Protein AF-A0A2C9M0A4-F1 (afdb_monomer_lite)

Sequence (114 aa):
MGCGGYSKITKPDANGAVNRKITKDQVHVDLGNKVKVNENGSTIIFVYGGPGSKKGRLVSELAEVFDFTFINVEKLMLQKLSEHRQEVDQKDQGDRKESVQELKKMLEVLTISF

InterPro domains:
  IPR027417 P-loop containing nucleoside triphosphate hydrolase [G3DSA:3.40.50.300] (25-110)

Organism: Biomphalaria glabrata (NCBI:txid6526)

Radius of gyration: 28.26 Å; chains: 1; bounding box: 60×52×69 Å

Secondary structure (DSSP, 8-state):
----------S--TT--------GGG---PPPTTPPP-TTS---------TTS-HHHHHHHHHHHH------HHHHHHHHHHHHHHHHHHHHHHHHHHHHHHHHHHHHHHHHT-

pLDDT: mean 73.3, std 13.95, range [42.88, 89.44]

Structure (mmCIF, N/CA/C/O backbone):
data_AF-A0A2C9M0A4-F1
#
_entry.id   AF-A0A2C9M0A4-F1
#
loop_
_atom_site.group_PDB
_atom_site.id
_atom_site.type_symbol
_atom_site.label_atom_id
_atom_site.label_alt_id
_atom_site.label_comp_id
_atom_site.label_asym_id
_atom_site.label_entity_id
_atom_site.label_seq_id
_atom_site.pdbx_PDB_ins_code
_atom_site.Cartn_x
_atom_site.Cartn_y
_atom_site.Car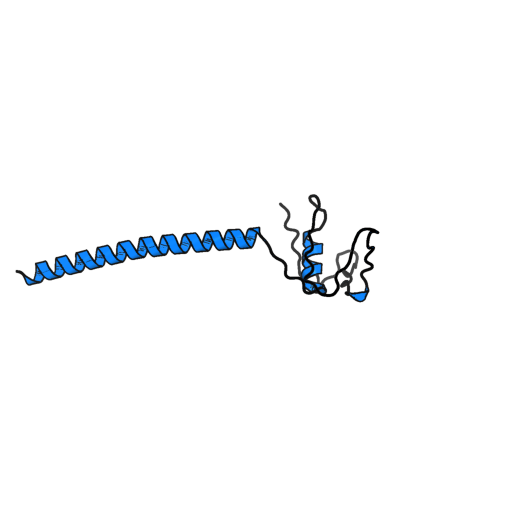tn_z
_atom_site.occupancy
_atom_site.B_iso_or_equiv
_atom_site.auth_seq_id
_atom_site.auth_comp_id
_atom_site.auth_asym_id
_atom_site.auth_atom_id
_atom_site.pdbx_PDB_model_num
ATOM 1 N N . MET A 1 1 ? 12.404 13.318 3.417 1.00 44.50 1 MET A N 1
ATOM 2 C CA . MET A 1 1 ? 11.715 12.020 3.253 1.00 44.50 1 MET A CA 1
ATOM 3 C C . MET A 1 1 ? 10.928 12.078 1.954 1.00 44.50 1 MET A C 1
ATOM 5 O O . MET A 1 1 ? 9.862 12.673 1.911 1.00 44.50 1 MET A O 1
ATOM 9 N N . GLY A 1 2 ? 11.542 11.637 0.854 1.00 43.72 2 GLY A N 1
ATOM 10 C CA . GLY A 1 2 ? 11.024 11.875 -0.493 1.00 43.72 2 GLY A CA 1
ATOM 11 C C . GLY A 1 2 ? 9.936 10.877 -0.862 1.00 43.72 2 GLY A C 1
ATOM 12 O O . GLY A 1 2 ? 10.240 9.792 -1.350 1.00 43.72 2 GLY A O 1
ATOM 13 N N . CYS A 1 3 ? 8.679 11.261 -0.658 1.00 48.34 3 CYS A N 1
ATOM 14 C CA . CYS A 1 3 ? 7.568 10.716 -1.423 1.00 48.34 3 CYS A CA 1
ATOM 15 C C . CYS A 1 3 ? 7.783 11.206 -2.861 1.00 48.34 3 CYS A C 1
ATOM 17 O O . CYS A 1 3 ? 7.464 12.349 -3.184 1.00 48.34 3 CYS A O 1
ATOM 19 N N . GLY A 1 4 ? 8.474 10.413 -3.684 1.00 48.31 4 GLY A N 1
ATOM 20 C CA . GLY A 1 4 ? 8.648 10.712 -5.101 1.00 48.31 4 GLY A CA 1
ATOM 21 C C . GLY A 1 4 ? 7.268 10.721 -5.733 1.00 48.31 4 GLY A C 1
ATOM 22 O O . GLY A 1 4 ? 6.724 9.656 -6.016 1.00 48.31 4 GLY A O 1
ATOM 23 N N . GLY A 1 5 ? 6.680 11.912 -5.846 1.00 42.88 5 GLY A N 1
ATOM 24 C CA . GLY A 1 5 ? 5.351 12.109 -6.389 1.00 42.88 5 GLY A CA 1
ATOM 25 C C . GLY A 1 5 ? 5.283 11.466 -7.760 1.00 42.88 5 GLY A C 1
ATOM 26 O O . GLY A 1 5 ? 5.979 11.877 -8.686 1.00 42.88 5 GLY A O 1
ATOM 27 N N . TYR A 1 6 ? 4.437 10.451 -7.881 1.00 48.16 6 TYR A N 1
ATOM 28 C CA . TYR A 1 6 ? 3.968 9.998 -9.172 1.00 48.16 6 TYR A CA 1
ATOM 29 C C . TYR A 1 6 ? 3.043 11.097 -9.701 1.00 48.16 6 TYR A C 1
ATOM 31 O O . TYR A 1 6 ? 1.835 11.108 -9.472 1.00 48.16 6 TYR A O 1
ATOM 39 N N . SER A 1 7 ? 3.635 12.113 -10.330 1.00 46.34 7 SER A N 1
ATOM 40 C CA . SER A 1 7 ? 2.891 12.966 -11.247 1.00 46.34 7 SER A CA 1
ATOM 41 C C . SER A 1 7 ? 2.289 12.039 -12.294 1.00 46.34 7 SER A C 1
ATOM 43 O O . SER A 1 7 ? 2.978 11.132 -12.741 1.00 46.34 7 SER A O 1
ATOM 45 N N . LYS A 1 8 ? 1.035 12.228 -12.704 1.00 46.00 8 LYS A N 1
ATOM 46 C CA . LYS A 1 8 ? 0.508 11.528 -13.882 1.00 46.00 8 LYS A CA 1
ATOM 47 C C . LYS A 1 8 ? 1.401 11.907 -15.071 1.00 46.00 8 LYS A C 1
ATOM 49 O O . LYS A 1 8 ? 1.263 13.006 -15.611 1.00 46.00 8 LYS A O 1
ATOM 54 N N . ILE A 1 9 ? 2.384 11.067 -15.407 1.00 51.47 9 ILE A N 1
ATOM 55 C CA . ILE A 1 9 ? 3.439 11.397 -16.373 1.00 51.47 9 ILE A CA 1
ATOM 56 C C . ILE A 1 9 ? 2.837 11.288 -17.772 1.00 51.47 9 ILE A C 1
ATOM 58 O O . ILE A 1 9 ? 2.885 10.253 -18.422 1.00 51.47 9 ILE A O 1
ATOM 62 N N . THR A 1 10 ? 2.226 12.379 -18.221 1.00 47.69 10 THR A N 1
ATOM 63 C CA . THR A 1 10 ? 1.777 12.572 -19.609 1.00 47.69 10 THR A CA 1
ATOM 64 C C . THR A 1 10 ? 2.769 13.396 -20.422 1.00 47.69 10 THR A C 1
ATOM 66 O O . THR A 1 10 ? 2.561 13.596 -21.614 1.00 47.69 10 THR A O 1
ATOM 69 N N . LYS A 1 11 ? 3.860 13.868 -19.806 1.00 45.22 11 LYS A N 1
ATOM 70 C CA . LYS A 1 11 ? 4.884 14.661 -20.486 1.00 45.22 11 LYS A CA 1
ATOM 71 C C . LYS A 1 11 ? 6.199 13.877 -20.548 1.00 45.22 11 LYS A C 1
ATOM 73 O O . LYS A 1 11 ? 6.592 13.324 -19.518 1.00 45.22 11 LYS A O 1
ATOM 78 N N . PRO A 1 12 ? 6.852 13.802 -21.721 1.00 51.59 12 PRO A N 1
ATOM 79 C CA . PRO A 1 12 ? 8.200 13.255 -21.827 1.00 51.59 12 PRO A CA 1
ATOM 80 C C . PRO A 1 12 ? 9.150 14.065 -20.937 1.00 51.59 12 PRO A C 1
ATOM 82 O O . PRO A 1 12 ? 8.951 15.268 -20.744 1.00 51.59 12 PRO A O 1
ATOM 85 N N . ASP A 1 13 ? 10.150 13.403 -20.358 1.00 55.84 13 ASP A N 1
ATOM 86 C CA . ASP A 1 13 ? 11.195 14.105 -19.614 1.00 55.84 13 ASP A CA 1
ATOM 87 C C . ASP A 1 13 ? 12.111 14.904 -20.561 1.00 55.84 13 ASP A C 1
ATOM 89 O O . ASP A 1 13 ? 11.991 14.836 -21.787 1.00 55.84 13 ASP A O 1
ATOM 93 N N . ALA A 1 14 ? 13.038 15.680 -19.992 1.00 54.47 14 ALA A N 1
ATOM 94 C CA . ALA A 1 14 ? 13.986 16.507 -20.744 1.00 54.47 14 ALA A CA 1
ATOM 95 C C . ALA A 1 14 ? 14.874 15.714 -21.730 1.00 54.47 14 ALA A C 1
ATOM 97 O O . ALA A 1 14 ? 15.520 16.319 -22.579 1.00 54.47 14 ALA A O 1
ATOM 98 N N . ASN A 1 15 ? 14.882 14.378 -21.641 1.00 56.72 15 ASN A N 1
ATOM 99 C CA . ASN A 1 15 ? 15.635 13.480 -22.512 1.00 56.72 15 ASN A CA 1
ATOM 100 C C . ASN A 1 15 ? 14.743 12.783 -23.555 1.00 56.72 15 ASN A C 1
ATOM 102 O O . ASN A 1 15 ? 15.199 11.868 -24.239 1.00 56.72 15 ASN A O 1
ATOM 106 N N . GLY A 1 16 ? 13.470 13.176 -23.677 1.00 43.06 16 GLY A N 1
ATOM 107 C CA . GLY A 1 16 ? 12.538 12.586 -24.636 1.00 43.06 16 GLY A CA 1
ATOM 108 C C . GLY A 1 16 ? 12.128 11.151 -24.297 1.00 43.06 16 GLY A C 1
ATOM 109 O O . GLY A 1 16 ? 11.527 10.477 -25.138 1.00 43.06 16 GLY A O 1
ATOM 110 N N . ALA A 1 17 ? 12.414 10.665 -23.083 1.00 44.66 17 ALA A N 1
ATOM 111 C CA . ALA A 1 17 ? 11.990 9.340 -22.668 1.00 44.66 17 ALA A CA 1
ATOM 112 C C . ALA A 1 17 ? 10.481 9.367 -22.392 1.00 44.66 17 ALA A C 1
ATOM 114 O O . ALA A 1 17 ? 10.002 9.777 -21.331 1.00 44.66 17 ALA A O 1
ATOM 115 N N . VAL A 1 18 ? 9.705 8.910 -23.374 1.00 50.06 18 VAL A N 1
ATOM 116 C CA . VAL A 1 18 ? 8.331 8.468 -23.141 1.00 50.06 18 VAL A CA 1
ATOM 117 C C . VAL A 1 18 ? 8.441 7.294 -22.176 1.00 50.06 18 VAL A C 1
ATOM 119 O O . VAL A 1 18 ? 9.003 6.257 -22.531 1.00 50.06 18 VAL A O 1
ATOM 122 N N . ASN A 1 19 ? 7.954 7.447 -20.941 1.00 53.19 19 ASN A N 1
ATOM 123 C CA . ASN A 1 19 ? 7.801 6.310 -20.040 1.00 53.19 19 ASN A CA 1
ATOM 124 C C . ASN A 1 19 ? 6.881 5.316 -20.755 1.00 53.19 19 ASN A C 1
ATOM 126 O O . ASN A 1 19 ? 5.678 5.544 -20.867 1.00 53.19 19 ASN A O 1
ATOM 130 N N . ARG A 1 20 ? 7.482 4.273 -21.339 1.00 54.28 20 ARG A N 1
ATOM 131 C CA . ARG A 1 20 ? 6.785 3.228 -22.085 1.00 54.28 20 ARG A CA 1
ATOM 132 C C . ARG A 1 20 ? 5.725 2.679 -21.144 1.00 54.28 20 ARG A C 1
ATOM 134 O O . ARG A 1 20 ? 6.066 2.152 -20.089 1.00 54.28 20 ARG A O 1
ATOM 141 N N . LYS A 1 21 ? 4.453 2.863 -21.492 1.00 57.12 21 LYS A N 1
ATOM 142 C CA . LYS A 1 21 ? 3.339 2.232 -20.790 1.00 57.12 21 LYS A CA 1
ATOM 143 C C . LYS A 1 21 ? 3.580 0.728 -20.912 1.00 57.12 21 LYS A C 1
ATOM 145 O O . LYS A 1 21 ? 3.412 0.185 -22.000 1.00 57.12 21 LYS A O 1
ATOM 150 N N . ILE A 1 22 ? 4.100 0.103 -19.857 1.00 61.09 22 ILE A N 1
ATOM 151 C CA . ILE A 1 22 ? 4.362 -1.336 -19.845 1.00 61.09 22 ILE A CA 1
ATOM 152 C C . ILE A 1 22 ? 2.992 -1.988 -19.991 1.00 61.09 22 ILE A C 1
ATOM 154 O O . ILE A 1 22 ? 2.122 -1.802 -19.144 1.00 61.09 22 ILE A O 1
ATOM 158 N N . THR A 1 23 ? 2.762 -2.659 -21.114 1.00 62.81 23 THR A N 1
ATOM 159 C CA . THR A 1 23 ? 1.552 -3.454 -21.306 1.00 62.81 23 THR A CA 1
ATOM 160 C C . THR A 1 23 ? 1.776 -4.834 -20.705 1.00 62.81 23 THR A C 1
ATOM 162 O O . THR A 1 23 ? 2.913 -5.307 -20.629 1.00 62.81 23 THR A O 1
ATOM 165 N N . LYS A 1 24 ? 0.690 -5.489 -20.282 1.00 62.19 24 LYS A N 1
ATOM 166 C CA . LYS A 1 24 ? 0.710 -6.844 -19.705 1.00 62.19 24 LYS A CA 1
ATOM 167 C C . LYS A 1 24 ? 1.529 -7.830 -20.553 1.00 62.19 24 LYS A C 1
ATOM 169 O O . LYS A 1 24 ? 2.235 -8.669 -20.007 1.00 62.19 24 LYS A O 1
ATOM 174 N N . ASP A 1 25 ? 1.502 -7.650 -21.871 1.00 63.91 25 ASP A N 1
ATOM 175 C CA . ASP A 1 25 ? 2.136 -8.527 -22.861 1.00 63.91 25 ASP A CA 1
ATOM 176 C C . ASP A 1 25 ? 3.665 -8.358 -22.972 1.00 63.91 25 ASP A C 1
ATOM 178 O O . ASP A 1 25 ? 4.321 -9.140 -23.653 1.00 63.91 25 ASP A O 1
ATOM 182 N N . GLN A 1 26 ? 4.252 -7.335 -22.336 1.00 63.62 26 GLN A N 1
ATOM 183 C CA . GLN A 1 26 ? 5.686 -7.020 -22.438 1.00 63.62 26 GLN A CA 1
ATOM 184 C C . GLN A 1 26 ? 6.512 -7.468 -21.224 1.00 63.62 26 GLN A C 1
ATOM 186 O O . GLN A 1 26 ? 7.721 -7.233 -21.192 1.00 63.62 26 GLN A O 1
ATOM 191 N N . VAL A 1 27 ? 5.895 -8.093 -20.218 1.00 67.81 27 VAL A N 1
ATOM 192 C CA . VAL A 1 27 ? 6.599 -8.501 -18.996 1.00 67.81 27 VAL A CA 1
ATOM 193 C C . VAL A 1 27 ? 7.005 -9.967 -19.090 1.00 67.81 27 VAL A C 1
ATOM 195 O O . VAL A 1 27 ? 6.178 -10.866 -18.966 1.00 67.81 27 VAL A O 1
ATOM 198 N N . HIS A 1 28 ? 8.301 -10.206 -19.290 1.00 67.44 28 HIS A N 1
ATOM 199 C CA . HIS A 1 28 ? 8.887 -11.532 -19.120 1.00 67.44 28 HIS A CA 1
ATOM 200 C C . HIS A 1 28 ? 9.095 -11.805 -17.626 1.00 67.44 28 HIS A C 1
ATOM 202 O O . HIS A 1 28 ? 9.686 -10.981 -16.925 1.00 67.44 28 HIS A O 1
ATOM 208 N N . VAL A 1 29 ? 8.591 -12.939 -17.138 1.00 72.12 29 VAL A N 1
ATOM 209 C CA . VAL A 1 29 ? 8.718 -13.349 -15.736 1.00 72.12 29 VAL A CA 1
ATOM 210 C C . VAL A 1 29 ? 9.531 -14.633 -15.673 1.00 72.12 29 VAL A C 1
ATOM 212 O O . VAL A 1 29 ? 9.059 -15.687 -16.094 1.00 72.12 29 VAL A O 1
ATOM 215 N N . ASP A 1 30 ? 10.726 -14.544 -15.095 1.00 82.38 30 ASP A N 1
ATOM 216 C CA . ASP A 1 30 ? 11.540 -15.713 -14.781 1.00 82.38 30 ASP A CA 1
ATOM 217 C C . ASP A 1 30 ? 11.065 -16.342 -13.468 1.00 82.38 30 ASP A C 1
ATOM 219 O O . ASP A 1 30 ? 11.136 -15.740 -12.393 1.00 82.38 30 ASP A O 1
ATOM 223 N N . LEU A 1 31 ? 10.577 -17.578 -13.550 1.00 80.31 31 LEU A N 1
ATOM 224 C CA . LEU A 1 31 ? 10.161 -18.358 -12.389 1.00 80.31 31 LEU A CA 1
ATOM 225 C C . LEU A 1 31 ? 11.314 -19.258 -11.939 1.00 80.31 31 LEU A C 1
ATOM 227 O O . LEU A 1 31 ? 11.866 -20.028 -12.719 1.00 80.31 31 LEU A O 1
ATOM 231 N N . GLY A 1 32 ? 11.675 -19.189 -10.658 1.00 84.62 32 GLY A N 1
ATOM 232 C CA . GLY A 1 32 ? 12.686 -20.083 -10.095 1.00 84.62 32 GLY A CA 1
ATOM 233 C C . GLY A 1 32 ? 12.187 -21.529 -9.981 1.00 84.62 32 GLY A C 1
ATOM 234 O O . GLY A 1 32 ? 11.004 -21.769 -9.754 1.00 84.62 32 GLY A O 1
ATOM 235 N N . ASN A 1 33 ? 13.108 -22.497 -10.005 1.00 87.38 33 ASN A N 1
ATOM 236 C CA . ASN A 1 33 ? 12.825 -23.948 -9.989 1.00 87.38 33 ASN A CA 1
ATOM 237 C C . ASN A 1 33 ? 11.981 -24.462 -8.800 1.00 87.38 33 ASN A C 1
ATOM 239 O O . ASN A 1 33 ? 11.574 -25.620 -8.784 1.00 87.38 33 ASN A O 1
ATOM 243 N N . LYS A 1 34 ? 11.750 -23.639 -7.771 1.00 85.56 34 LYS A N 1
ATOM 244 C CA . LYS A 1 34 ? 10.940 -23.974 -6.587 1.00 85.56 34 LYS A CA 1
ATOM 245 C C . LYS A 1 34 ? 9.620 -23.199 -6.509 1.00 85.56 34 LYS A C 1
ATOM 247 O O . LYS A 1 34 ? 8.916 -23.313 -5.509 1.00 85.56 34 LYS A O 1
ATOM 252 N N . VAL A 1 35 ? 9.284 -22.410 -7.529 1.00 82.44 35 VAL A N 1
ATOM 253 C CA . VAL A 1 35 ? 8.052 -21.618 -7.572 1.00 82.44 35 VAL A CA 1
ATOM 254 C C . VAL A 1 35 ? 6.961 -22.433 -8.260 1.00 82.44 35 VAL A C 1
ATOM 256 O O . VAL A 1 35 ? 7.079 -22.781 -9.430 1.00 82.44 35 VAL A O 1
ATOM 259 N N . LYS A 1 36 ? 5.888 -22.744 -7.527 1.00 80.50 36 LYS A N 1
ATOM 260 C CA . LYS A 1 36 ? 4.667 -23.332 -8.091 1.00 80.50 36 LYS A CA 1
ATOM 261 C C . LYS A 1 36 ? 3.658 -22.214 -8.319 1.00 80.50 36 LYS A C 1
ATOM 263 O O . LYS A 1 36 ? 3.242 -21.572 -7.357 1.00 80.50 36 LYS A O 1
ATOM 268 N N . VAL A 1 37 ? 3.283 -21.980 -9.573 1.00 76.62 37 VAL A N 1
ATOM 269 C CA . VAL A 1 37 ? 2.235 -21.014 -9.919 1.00 76.62 37 VAL A CA 1
ATOM 270 C C . VAL A 1 37 ? 0.880 -21.682 -9.725 1.00 76.62 37 VAL A C 1
ATOM 272 O O . VAL A 1 37 ? 0.668 -22.805 -10.176 1.00 76.62 37 VAL A O 1
ATOM 275 N N . ASN A 1 38 ? -0.024 -21.002 -9.025 1.00 75.69 38 ASN A N 1
ATOM 276 C CA . ASN A 1 38 ? -1.423 -21.395 -8.940 1.00 75.69 38 ASN A CA 1
ATOM 277 C C . ASN A 1 38 ? -2.230 -20.435 -9.816 1.00 75.69 38 ASN A C 1
ATOM 279 O O . ASN A 1 38 ? -2.278 -19.243 -9.524 1.00 75.69 38 ASN A O 1
ATOM 283 N N . GLU A 1 39 ? -2.836 -20.946 -10.885 1.00 71.06 39 GLU A N 1
ATOM 284 C CA . GLU A 1 39 ? -3.590 -20.135 -11.851 1.00 71.06 39 GLU A CA 1
ATOM 285 C C . GLU A 1 39 ? -4.978 -19.724 -11.333 1.00 71.06 39 GLU A C 1
ATOM 287 O O . GLU A 1 39 ? -5.567 -18.774 -11.840 1.00 71.06 39 GLU A O 1
ATOM 292 N N . ASN A 1 40 ? -5.480 -20.379 -10.279 1.00 73.00 40 ASN A N 1
ATOM 293 C CA . ASN A 1 40 ? -6.872 -20.250 -9.835 1.00 73.00 40 ASN A CA 1
ATOM 294 C C . ASN A 1 40 ? -7.026 -19.557 -8.467 1.00 73.00 40 ASN A C 1
ATOM 296 O O . ASN A 1 40 ? -8.034 -19.751 -7.788 1.00 73.00 40 ASN A O 1
ATOM 300 N N . GLY A 1 41 ? -6.034 -18.776 -8.027 1.00 71.81 41 GLY A N 1
ATOM 301 C CA . GLY A 1 41 ? -6.035 -18.133 -6.709 1.00 71.81 41 GLY A CA 1
ATOM 302 C C . GLY A 1 41 ? -5.684 -16.647 -6.734 1.00 71.81 41 GLY A C 1
ATOM 303 O O . GLY A 1 41 ? -4.987 -16.164 -7.624 1.00 71.81 41 GLY A O 1
ATOM 304 N N . SER A 1 42 ? -6.134 -15.916 -5.710 1.00 80.06 42 SER A N 1
ATOM 305 C CA . SER A 1 42 ? -5.702 -14.535 -5.480 1.00 80.06 42 SER A CA 1
ATOM 306 C C . SER A 1 42 ? -4.188 -14.484 -5.275 1.00 80.06 42 SER A C 1
ATOM 308 O O . SER A 1 42 ? -3.642 -15.189 -4.425 1.00 80.06 42 SER A O 1
ATOM 310 N N . THR A 1 43 ? -3.506 -13.633 -6.038 1.00 81.44 43 THR A N 1
ATOM 311 C CA . THR A 1 43 ? -2.055 -13.456 -5.931 1.00 81.44 43 THR A CA 1
ATOM 312 C C . THR A 1 43 ? -1.740 -12.360 -4.919 1.00 81.44 43 THR A C 1
ATOM 314 O O . THR A 1 43 ? -2.233 -11.240 -5.034 1.00 81.44 43 THR A O 1
ATOM 317 N N . ILE A 1 44 ? -0.899 -12.669 -3.932 1.00 82.62 44 ILE A N 1
ATOM 318 C CA . ILE A 1 44 ? -0.387 -11.694 -2.962 1.00 82.62 44 ILE A CA 1
ATOM 319 C C . ILE A 1 44 ? 1.083 -11.430 -3.286 1.00 82.62 44 ILE A C 1
ATOM 321 O O . ILE A 1 44 ? 1.883 -12.363 -3.345 1.00 82.62 44 ILE A O 1
ATOM 325 N N . ILE A 1 45 ? 1.439 -10.160 -3.490 1.00 81.56 45 ILE A N 1
ATOM 326 C CA . ILE A 1 45 ? 2.796 -9.736 -3.854 1.00 81.56 45 ILE A CA 1
ATOM 327 C C . ILE A 1 45 ? 3.411 -8.964 -2.688 1.00 81.56 45 ILE A C 1
ATOM 329 O O . ILE A 1 45 ? 2.882 -7.938 -2.263 1.00 81.56 45 ILE A O 1
ATOM 333 N N . PHE A 1 46 ? 4.564 -9.428 -2.206 1.00 82.69 46 PHE A N 1
ATOM 334 C CA . PHE A 1 46 ? 5.359 -8.719 -1.205 1.00 82.69 46 PHE A CA 1
ATOM 335 C C . PHE A 1 46 ? 6.509 -7.971 -1.882 1.00 82.69 46 PHE A C 1
ATOM 337 O O . PHE A 1 46 ? 7.337 -8.573 -2.564 1.00 82.69 46 PHE A O 1
ATOM 344 N N . VAL A 1 47 ? 6.575 -6.653 -1.685 1.00 81.31 47 VAL A N 1
ATOM 345 C CA . VAL A 1 47 ? 7.590 -5.789 -2.303 1.00 81.31 47 VAL A CA 1
ATOM 346 C C . VAL A 1 47 ? 8.585 -5.309 -1.243 1.00 81.31 47 VAL A C 1
ATOM 348 O O . VAL A 1 47 ? 8.212 -4.587 -0.320 1.00 81.31 47 VAL A O 1
ATOM 351 N N . TYR A 1 48 ? 9.868 -5.649 -1.409 1.00 83.50 48 TYR A N 1
ATOM 352 C CA . TYR A 1 48 ? 10.957 -5.283 -0.490 1.00 83.50 48 TYR A CA 1
ATOM 353 C C . TYR A 1 48 ? 12.052 -4.459 -1.181 1.00 83.50 48 TYR A C 1
ATOM 355 O O . TYR A 1 48 ? 12.177 -4.451 -2.403 1.00 83.50 48 TYR A O 1
ATOM 363 N N . GLY A 1 49 ? 12.852 -3.727 -0.397 1.00 86.31 49 GLY A N 1
ATOM 364 C CA . GLY A 1 49 ? 14.023 -3.000 -0.900 1.00 86.31 49 GLY A CA 1
ATOM 365 C C . GLY A 1 49 ? 14.435 -1.810 -0.033 1.00 86.31 49 GLY A C 1
ATOM 366 O O . GLY A 1 49 ? 13.644 -1.316 0.772 1.00 86.31 49 GLY A O 1
ATOM 367 N N . GLY A 1 50 ? 15.647 -1.295 -0.244 1.00 87.38 50 GLY A N 1
ATOM 368 C CA . GLY A 1 50 ? 16.177 -0.120 0.460 1.00 87.38 50 GLY A CA 1
ATOM 369 C C . GLY A 1 50 ? 15.639 1.230 -0.051 1.00 87.38 50 GLY A C 1
ATOM 370 O O . GLY A 1 50 ? 14.855 1.279 -1.007 1.00 87.38 50 GLY A O 1
ATOM 371 N N . PRO A 1 51 ? 16.021 2.356 0.572 1.00 87.62 51 PRO A N 1
ATOM 372 C CA . PRO A 1 51 ? 15.711 3.693 0.063 1.00 87.62 51 PRO A CA 1
ATOM 373 C C . PRO A 1 51 ? 16.168 3.865 -1.396 1.00 87.62 51 PRO A C 1
ATOM 375 O O . PRO A 1 51 ? 17.205 3.346 -1.792 1.00 87.62 51 PRO A O 1
ATOM 378 N N . GLY A 1 52 ? 15.377 4.556 -2.224 1.00 83.50 52 GLY A N 1
ATOM 379 C CA . GLY A 1 52 ? 15.701 4.773 -3.643 1.00 83.50 52 GLY A CA 1
ATOM 380 C C . GLY A 1 52 ? 15.437 3.584 -4.580 1.00 83.50 52 GLY A C 1
ATOM 381 O O . GLY A 1 52 ? 15.506 3.754 -5.792 1.00 83.50 52 GLY A O 1
ATOM 382 N N . SER A 1 53 ? 15.030 2.413 -4.072 1.00 85.31 53 SER A N 1
ATOM 383 C CA . SER A 1 53 ? 14.773 1.214 -4.894 1.00 85.31 53 SER A CA 1
ATOM 384 C C . SER A 1 53 ? 13.481 1.260 -5.730 1.00 85.31 53 SER A C 1
ATOM 386 O O . SER A 1 53 ? 13.039 0.239 -6.246 1.00 85.31 53 SER A O 1
ATOM 388 N N . LYS A 1 54 ? 12.836 2.430 -5.834 1.00 86.19 54 LYS A N 1
ATOM 389 C CA . LYS A 1 54 ? 11.664 2.699 -6.691 1.00 86.19 54 LYS A CA 1
ATOM 390 C C . LYS A 1 54 ? 10.425 1.818 -6.434 1.00 86.19 54 LYS A C 1
ATOM 392 O O . LYS A 1 54 ? 9.543 1.758 -7.282 1.00 86.19 54 LYS A O 1
ATOM 397 N N . LYS A 1 55 ? 10.292 1.216 -5.243 1.00 87.06 55 LYS A N 1
ATOM 398 C CA . LYS A 1 55 ? 9.126 0.386 -4.855 1.00 87.06 55 LYS A CA 1
ATOM 399 C C . LYS A 1 55 ? 7.785 1.082 -5.070 1.00 87.06 55 LYS A C 1
ATOM 401 O O . LYS A 1 55 ? 6.850 0.443 -5.520 1.00 87.06 55 LYS A O 1
ATOM 406 N N . GLY A 1 56 ? 7.706 2.384 -4.776 1.00 82.31 56 GLY A N 1
ATOM 407 C CA . GLY A 1 56 ? 6.480 3.160 -4.982 1.00 82.31 56 GLY A CA 1
ATOM 408 C C . GLY A 1 56 ? 6.011 3.125 -6.436 1.00 82.31 56 GLY A C 1
ATOM 409 O O . GLY A 1 56 ? 4.842 2.869 -6.684 1.00 82.31 56 GLY A O 1
ATOM 410 N N . ARG A 1 57 ? 6.940 3.266 -7.393 1.00 82.38 57 ARG A N 1
ATOM 411 C CA . ARG A 1 57 ? 6.640 3.145 -8.825 1.00 82.38 57 ARG A CA 1
ATOM 412 C C . ARG A 1 57 ? 6.155 1.739 -9.176 1.00 82.38 57 ARG A C 1
ATOM 414 O O . ARG A 1 57 ? 5.145 1.615 -9.850 1.00 82.38 57 ARG A O 1
ATOM 421 N N . LEU A 1 58 ? 6.844 0.705 -8.689 1.00 83.88 58 LEU A N 1
ATOM 422 C CA . LEU A 1 58 ? 6.472 -0.688 -8.952 1.00 83.88 58 LEU A CA 1
ATOM 423 C C . LEU A 1 58 ? 5.056 -0.997 -8.450 1.00 83.88 58 LEU A C 1
ATOM 425 O O . LEU A 1 58 ? 4.253 -1.573 -9.169 1.00 83.88 58 LEU A O 1
ATOM 429 N N . VAL A 1 59 ? 4.743 -0.586 -7.222 1.00 84.25 59 VAL A N 1
ATOM 430 C CA . VAL A 1 59 ? 3.419 -0.786 -6.624 1.00 84.25 59 VAL A CA 1
ATOM 431 C C . VAL A 1 59 ? 2.337 -0.024 -7.396 1.00 84.25 59 VAL A C 1
ATOM 433 O O . VAL A 1 59 ? 1.264 -0.575 -7.627 1.00 84.25 59 VAL A O 1
ATOM 436 N N . SER A 1 60 ? 2.617 1.206 -7.840 1.00 80.94 60 SER A N 1
ATOM 437 C CA . SER A 1 60 ? 1.703 1.967 -8.701 1.00 80.94 60 SER A CA 1
ATOM 438 C C . SER A 1 60 ? 1.470 1.286 -10.051 1.00 80.94 60 SER A C 1
ATOM 440 O O . SER A 1 60 ? 0.327 1.180 -10.477 1.00 80.94 60 SER A O 1
ATOM 442 N N . GLU A 1 61 ? 2.517 0.773 -10.701 1.00 81.25 61 GLU A N 1
ATOM 443 C CA . GLU A 1 61 ? 2.396 0.046 -11.971 1.00 81.25 61 GLU A CA 1
ATOM 444 C C . GLU A 1 61 ? 1.608 -1.263 -11.802 1.00 81.25 61 GLU A C 1
ATOM 446 O O . GLU A 1 61 ? 0.758 -1.573 -12.634 1.00 81.25 61 GLU A O 1
ATOM 451 N N . LEU A 1 62 ? 1.817 -1.998 -10.704 1.00 83.19 62 LEU A N 1
ATOM 452 C CA . LEU A 1 62 ? 1.033 -3.196 -10.382 1.00 83.19 62 LEU A CA 1
ATOM 453 C C . LEU A 1 62 ? -0.462 -2.881 -10.234 1.00 83.19 62 LEU A C 1
ATOM 455 O O . LEU A 1 62 ? -1.296 -3.615 -10.761 1.00 83.19 62 LEU A O 1
ATOM 459 N N . ALA A 1 63 ? -0.801 -1.781 -9.561 1.00 83.50 63 ALA A N 1
ATOM 460 C CA . ALA A 1 63 ? -2.190 -1.367 -9.401 1.00 83.50 63 ALA A CA 1
ATOM 461 C C . ALA A 1 63 ? -2.814 -0.874 -10.720 1.00 83.50 63 ALA A C 1
ATOM 463 O O . ALA A 1 63 ? -3.927 -1.265 -11.054 1.00 83.50 63 ALA A O 1
ATOM 464 N N . GLU A 1 64 ? -2.102 -0.046 -11.492 1.00 81.62 64 GLU A N 1
ATOM 465 C CA . GLU A 1 64 ? -2.640 0.585 -12.709 1.00 81.62 64 GLU A CA 1
ATOM 466 C C . GLU A 1 64 ? -2.689 -0.350 -13.928 1.00 81.62 64 GLU A C 1
ATOM 468 O O . GLU A 1 64 ? -3.577 -0.210 -14.767 1.00 81.62 64 GLU A O 1
ATOM 473 N N . VAL A 1 65 ? -1.729 -1.272 -14.067 1.00 80.88 65 VAL A N 1
ATOM 474 C CA . VAL A 1 65 ? -1.590 -2.128 -15.262 1.00 80.88 65 VAL A CA 1
ATOM 475 C C . VAL A 1 65 ? -2.202 -3.510 -15.053 1.00 80.88 65 VAL A C 1
ATOM 477 O O . VAL A 1 65 ? -2.744 -4.089 -15.995 1.00 80.88 65 VAL A O 1
ATOM 480 N N . PHE A 1 66 ? -2.107 -4.049 -13.837 1.00 78.94 66 PHE A N 1
ATOM 481 C CA . PHE A 1 66 ? -2.474 -5.435 -13.539 1.00 78.94 66 PHE A CA 1
ATOM 482 C C . PHE A 1 66 ? -3.705 -5.558 -12.630 1.00 78.94 66 PHE A C 1
ATOM 484 O O . PHE A 1 66 ? -4.020 -6.668 -12.210 1.00 78.94 66 PHE A O 1
ATOM 491 N N . ASP A 1 67 ? -4.392 -4.444 -12.355 1.00 79.75 67 ASP A N 1
ATOM 492 C CA . ASP A 1 67 ? -5.630 -4.377 -11.561 1.00 79.75 67 ASP A CA 1
ATOM 493 C C . ASP A 1 67 ? -5.478 -4.951 -10.138 1.00 79.75 67 ASP A C 1
ATOM 495 O O . ASP A 1 67 ? -6.391 -5.536 -9.554 1.00 79.75 67 ASP A O 1
ATOM 499 N N . PHE A 1 68 ? -4.280 -4.808 -9.560 1.00 83.44 68 PHE A N 1
ATOM 500 C CA . PHE A 1 68 ? -4.040 -5.183 -8.170 1.00 83.44 68 PHE A CA 1
ATOM 501 C C . PHE A 1 68 ? -4.581 -4.121 -7.215 1.00 83.44 68 PHE A C 1
ATOM 503 O O . PHE A 1 68 ? -4.280 -2.930 -7.322 1.00 83.44 68 PHE A O 1
ATOM 510 N N . THR A 1 69 ? -5.274 -4.567 -6.172 1.00 82.69 69 THR A N 1
ATOM 511 C CA . THR A 1 69 ? -5.638 -3.695 -5.056 1.00 82.69 69 THR A CA 1
ATOM 512 C C . THR A 1 69 ? -4.402 -3.352 -4.229 1.00 82.69 69 THR A C 1
ATOM 514 O O . THR A 1 69 ? -3.825 -4.207 -3.555 1.00 82.69 69 THR A O 1
ATOM 517 N N . PHE A 1 70 ? -4.015 -2.077 -4.223 1.00 80.19 70 PHE A N 1
ATOM 518 C CA . PHE A 1 70 ? -2.973 -1.590 -3.326 1.00 80.19 70 PHE A CA 1
ATOM 519 C C . PHE A 1 70 ? -3.528 -1.329 -1.919 1.00 80.19 70 PHE A C 1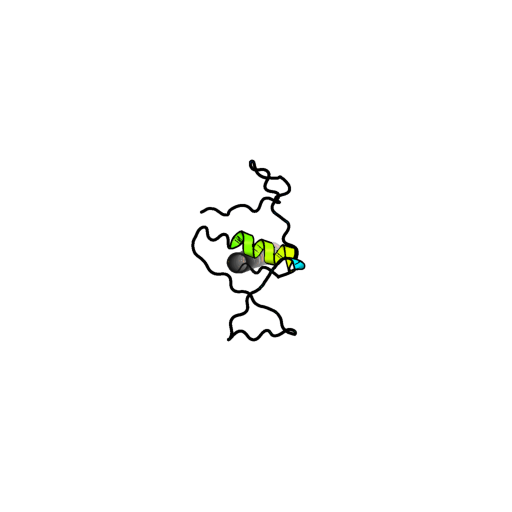
ATOM 521 O O . PHE A 1 70 ? -4.364 -0.447 -1.717 1.00 80.19 70 PHE A O 1
ATOM 528 N N . ILE A 1 71 ? -3.013 -2.061 -0.929 1.00 79.69 71 ILE A N 1
ATOM 529 C CA . ILE A 1 71 ? -3.351 -1.877 0.486 1.00 79.69 71 ILE A CA 1
ATOM 530 C C . ILE A 1 71 ? -2.210 -1.126 1.178 1.00 79.69 71 ILE A C 1
ATOM 532 O O . ILE A 1 71 ? -1.125 -1.667 1.382 1.00 79.69 71 ILE A O 1
ATOM 536 N N . ASN A 1 72 ? -2.467 0.123 1.579 1.00 81.31 72 ASN A N 1
ATOM 537 C CA . ASN A 1 72 ? -1.552 0.892 2.422 1.00 81.31 72 ASN A CA 1
ATOM 538 C C . ASN A 1 72 ? -1.930 0.720 3.902 1.00 81.31 72 ASN A C 1
ATOM 540 O O . ASN A 1 72 ? -2.917 1.290 4.371 1.00 81.31 72 ASN A O 1
ATOM 544 N N . VAL A 1 73 ? -1.113 -0.040 4.632 1.00 83.25 73 VAL A N 1
ATOM 545 C CA . VAL A 1 73 ? -1.322 -0.351 6.055 1.00 83.25 73 VAL A CA 1
ATOM 546 C C . VAL A 1 73 ? -1.296 0.900 6.935 1.00 83.25 73 VAL A C 1
ATOM 548 O O . VAL A 1 73 ? -2.125 1.026 7.832 1.00 83.25 73 VAL A O 1
ATOM 551 N N . GLU A 1 74 ? -0.396 1.847 6.664 1.00 80.88 74 GLU A N 1
ATOM 552 C CA . GLU A 1 74 ? -0.289 3.094 7.432 1.00 80.88 74 GLU A CA 1
ATOM 553 C C . GLU A 1 74 ? -1.577 3.910 7.311 1.00 80.88 74 GLU A C 1
ATOM 555 O O . GLU A 1 74 ? -2.137 4.350 8.314 1.00 80.88 74 GLU A O 1
ATOM 560 N N . LYS A 1 75 ? -2.108 4.035 6.088 1.00 82.62 75 LYS A N 1
ATOM 561 C CA . LYS A 1 75 ? -3.379 4.726 5.845 1.00 82.62 75 LYS A CA 1
ATOM 562 C C . LYS A 1 75 ? -4.532 4.053 6.589 1.00 82.62 75 LYS A C 1
ATOM 564 O O . LYS A 1 75 ? -5.323 4.749 7.220 1.00 82.62 75 LYS A O 1
ATOM 569 N N . LEU A 1 76 ? -4.612 2.722 6.533 1.00 86.50 76 LEU A N 1
ATOM 570 C CA . LEU A 1 76 ? -5.656 1.962 7.221 1.00 86.50 76 LEU A CA 1
ATOM 571 C C . LEU A 1 76 ? -5.585 2.163 8.741 1.00 86.50 76 LEU A C 1
ATOM 573 O O . LEU A 1 76 ? -6.608 2.398 9.381 1.00 86.50 76 LEU A O 1
ATOM 577 N N . MET A 1 77 ? -4.380 2.125 9.315 1.00 86.25 77 MET A N 1
ATOM 578 C CA . MET A 1 77 ? -4.185 2.381 10.742 1.00 86.25 77 MET A CA 1
ATOM 579 C C . MET A 1 77 ? -4.569 3.808 11.132 1.00 86.25 77 MET A C 1
ATOM 581 O O . MET A 1 77 ? -5.305 3.994 12.099 1.00 86.25 77 MET A O 1
ATOM 585 N N . LEU A 1 78 ? -4.127 4.813 10.375 1.00 87.19 78 LEU A N 1
ATOM 586 C CA . LEU A 1 78 ? -4.455 6.213 10.653 1.00 87.19 78 LEU A CA 1
ATOM 587 C C . LEU A 1 78 ? -5.965 6.478 10.574 1.00 87.19 78 LEU A C 1
ATOM 589 O O . LEU A 1 78 ? -6.501 7.180 11.430 1.00 87.19 78 LEU A O 1
ATOM 593 N N . GLN A 1 79 ? -6.662 5.879 9.603 1.00 85.19 79 GLN A N 1
ATOM 594 C CA . GLN A 1 79 ? -8.124 5.953 9.520 1.00 85.19 79 GLN A CA 1
ATOM 595 C C . GLN A 1 79 ? -8.781 5.361 10.769 1.00 85.19 79 GLN A C 1
ATOM 597 O O . GLN A 1 79 ? -9.588 6.034 11.409 1.00 85.19 79 GLN A O 1
ATOM 602 N N . LYS A 1 80 ? -8.369 4.159 11.185 1.00 86.25 80 LYS A N 1
ATOM 603 C CA . LYS A 1 80 ? -8.922 3.499 12.377 1.00 86.25 80 LYS A CA 1
ATOM 604 C C . LYS A 1 80 ? -8.710 4.309 13.653 1.00 86.25 80 LYS A C 1
ATOM 606 O O . LYS A 1 80 ? -9.628 4.423 14.462 1.00 86.25 80 LYS A O 1
ATOM 611 N N . LEU A 1 81 ? -7.535 4.915 13.812 1.00 85.56 81 LEU A N 1
ATOM 612 C CA . LEU A 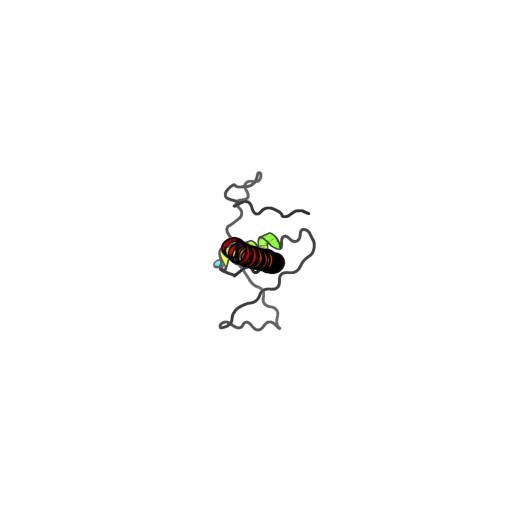1 81 ? -7.240 5.792 14.947 1.00 85.56 81 LEU A CA 1
ATOM 613 C C . LEU A 1 81 ? -8.098 7.065 14.937 1.00 85.56 81 LEU A C 1
ATOM 615 O O . LEU A 1 81 ? -8.526 7.523 15.995 1.00 85.56 81 LEU A O 1
ATOM 619 N N . SER A 1 82 ? -8.367 7.633 13.758 1.00 80.00 82 SER A N 1
ATOM 620 C CA . SER A 1 82 ? -9.234 8.811 13.637 1.00 80.00 82 SER A CA 1
ATOM 621 C C . SER A 1 82 ? -10.702 8.507 13.958 1.00 80.00 82 SER A C 1
ATOM 623 O O . SER A 1 82 ? -11.340 9.303 14.642 1.00 80.00 82 SER A O 1
ATOM 625 N N . GLU A 1 83 ? -11.207 7.340 13.546 1.00 78.94 83 GLU A N 1
ATOM 626 C CA . GLU A 1 83 ? -12.565 6.866 13.854 1.00 78.94 83 GLU A CA 1
ATOM 627 C C . GLU A 1 83 ? -12.766 6.730 15.371 1.00 78.94 83 GLU A C 1
ATOM 629 O O . GLU A 1 83 ? -13.706 7.295 15.928 1.00 78.94 83 GLU A O 1
ATOM 634 N N . HIS A 1 84 ? -11.811 6.099 16.065 1.00 74.94 84 HIS A N 1
ATOM 635 C CA . HIS A 1 84 ? -11.870 5.927 17.522 1.00 74.94 84 HIS A CA 1
ATOM 636 C C . HIS A 1 84 ? -11.882 7.262 18.277 1.00 74.94 84 HIS A C 1
ATOM 638 O O . HIS A 1 84 ? -12.495 7.372 19.335 1.00 74.94 84 HIS A O 1
ATOM 644 N N . ARG A 1 85 ? -11.220 8.298 17.751 1.00 67.12 85 ARG A N 1
ATOM 645 C CA . ARG A 1 85 ? -11.217 9.626 18.378 1.00 67.12 85 ARG A CA 1
ATOM 646 C C . ARG A 1 85 ? -12.588 10.304 18.277 1.00 67.12 85 ARG A C 1
ATOM 648 O O . ARG A 1 85 ? -13.029 10.914 19.243 1.00 67.12 85 ARG A O 1
ATOM 655 N N . GLN A 1 86 ? -13.281 10.156 17.147 1.00 65.56 86 GLN A N 1
ATOM 656 C CA . GLN A 1 86 ? -14.608 10.751 16.958 1.00 65.56 86 GLN A CA 1
ATOM 657 C C . GLN A 1 86 ? -15.686 10.094 17.821 1.00 65.56 86 GLN A C 1
ATOM 659 O O . GLN A 1 86 ? -16.595 10.784 18.277 1.00 65.56 86 GLN A O 1
ATOM 664 N N . GLU A 1 87 ? -15.591 8.787 18.057 1.00 66.38 87 GLU A N 1
ATOM 665 C CA . GLU A 1 87 ? -16.512 8.077 18.950 1.00 66.38 87 GLU A CA 1
ATOM 666 C C . GLU A 1 87 ? -16.370 8.552 20.402 1.00 66.38 87 GLU A C 1
ATOM 668 O O . GLU A 1 87 ? -17.372 8.757 21.086 1.00 66.38 87 GLU A O 1
ATOM 673 N N . VAL A 1 88 ? -15.136 8.792 20.858 1.00 66.25 88 VAL A N 1
ATOM 674 C CA . VAL A 1 88 ? -14.863 9.302 22.211 1.00 66.25 88 VAL A CA 1
ATOM 675 C C . VAL A 1 88 ? -15.381 10.734 22.382 1.00 66.25 88 VAL A C 1
ATOM 677 O O . VAL A 1 88 ? -16.055 11.018 23.372 1.00 66.25 88 VAL A O 1
ATOM 680 N N . ASP A 1 89 ? -15.147 11.613 21.403 1.00 63.56 89 ASP A N 1
ATOM 681 C CA . ASP A 1 89 ? -15.602 13.010 21.461 1.00 63.56 89 ASP A CA 1
ATOM 682 C C . ASP A 1 89 ? -17.140 13.127 21.412 1.00 63.56 89 ASP A C 1
ATOM 684 O O . ASP A 1 89 ? -17.732 13.959 22.104 1.00 63.56 89 ASP A O 1
ATOM 688 N N . GLN A 1 90 ? -17.815 12.274 20.631 1.00 64.75 90 GLN A N 1
ATOM 689 C CA . GLN A 1 90 ? -19.283 12.241 20.571 1.00 64.75 90 GLN A CA 1
ATOM 690 C C . GLN A 1 90 ? -19.908 11.742 21.875 1.00 64.75 90 GLN A C 1
ATOM 692 O O . GLN A 1 90 ? -20.956 12.250 22.279 1.00 64.75 90 GLN A O 1
ATOM 697 N N . LYS A 1 91 ? -19.265 10.779 22.543 1.00 65.00 91 LYS A N 1
ATOM 698 C CA . LYS A 1 91 ? -19.747 10.226 23.810 1.00 65.00 91 LYS A CA 1
ATOM 699 C C . LYS A 1 91 ? -19.628 11.241 24.951 1.00 65.00 91 LYS A C 1
ATOM 701 O O . LYS A 1 91 ? -20.622 11.507 25.616 1.00 65.00 91 LYS A O 1
ATOM 706 N N . ASP A 1 92 ? -18.480 11.916 25.078 1.00 64.62 92 ASP A N 1
ATOM 707 C CA . ASP A 1 92 ? -18.278 12.973 26.089 1.00 64.62 92 ASP A CA 1
ATOM 708 C C . ASP A 1 92 ? -19.244 14.160 25.890 1.00 64.62 92 ASP A C 1
ATOM 710 O O . ASP A 1 92 ? -19.769 14.742 26.844 1.00 64.62 92 ASP A O 1
ATOM 714 N N . GLN A 1 93 ? -19.542 14.507 24.632 1.00 66.81 93 GLN A N 1
ATOM 715 C CA . GLN A 1 93 ? -20.514 15.555 24.325 1.00 66.81 93 GLN A CA 1
ATOM 716 C C . GLN A 1 93 ? -21.970 15.113 24.566 1.00 66.81 93 GLN A C 1
ATOM 718 O O . GLN A 1 93 ? -22.806 15.956 24.907 1.00 66.81 93 GLN A O 1
ATOM 723 N N . GLY A 1 94 ? -22.281 13.826 24.386 1.00 68.44 94 GLY A N 1
ATOM 724 C CA . GLY A 1 94 ? -23.580 13.227 24.702 1.00 68.44 94 GLY A CA 1
ATOM 725 C C . GLY A 1 94 ? -23.874 13.267 26.200 1.00 68.44 94 GLY A C 1
ATOM 726 O O . GLY A 1 94 ? -24.878 13.857 26.603 1.00 68.44 94 GLY A O 1
ATOM 727 N N . ASP A 1 95 ? -22.939 12.771 27.011 1.00 75.19 95 ASP A N 1
ATOM 728 C CA . ASP A 1 95 ? -23.077 12.682 28.471 1.00 75.19 95 ASP A CA 1
ATOM 729 C C . ASP A 1 95 ? -23.262 14.073 29.114 1.00 75.19 95 ASP A C 1
ATOM 731 O O . ASP A 1 95 ? -24.108 14.275 29.996 1.00 75.19 95 ASP A O 1
ATOM 735 N N . ARG A 1 96 ? -22.541 15.095 28.621 1.00 77.19 96 ARG A N 1
ATOM 736 C CA . ARG A 1 96 ? -22.749 16.486 29.071 1.00 77.19 96 ARG A CA 1
ATOM 737 C C . ARG A 1 96 ? -24.121 17.036 28.701 1.00 77.19 96 ARG A C 1
ATOM 739 O O . ARG A 1 96 ? -24.713 17.761 29.498 1.00 77.19 96 ARG A O 1
ATOM 746 N N . LYS A 1 97 ? -24.621 16.760 27.493 1.00 78.25 97 LYS A N 1
ATOM 747 C CA . LYS A 1 97 ? -25.931 17.270 27.047 1.00 78.25 97 LYS A CA 1
ATOM 748 C C . LYS A 1 97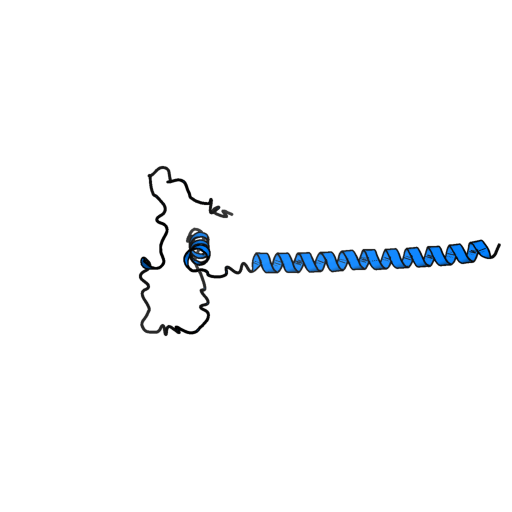 ? -27.071 16.663 27.858 1.00 78.25 97 LYS A C 1
ATOM 750 O O . LYS A 1 97 ? -27.999 17.391 28.207 1.00 78.25 97 LYS A O 1
ATOM 755 N N . GLU A 1 98 ? -26.976 15.375 28.168 1.00 85.62 98 GLU A N 1
ATOM 756 C CA . GLU A 1 98 ? -27.960 14.660 28.980 1.00 85.62 98 GLU A CA 1
ATOM 757 C C . GLU A 1 98 ? -28.002 15.218 30.409 1.00 85.62 98 GLU A C 1
ATOM 759 O O . GLU A 1 98 ? -29.058 15.651 30.874 1.00 85.62 98 GLU A O 1
ATOM 764 N N . SER A 1 99 ? -26.830 15.386 31.031 1.00 86.50 99 SER A N 1
ATOM 765 C CA . SER A 1 99 ? -26.701 16.004 32.360 1.00 86.50 99 SER A CA 1
ATOM 766 C C . SER A 1 99 ? -27.303 17.420 32.413 1.00 86.50 99 SER A C 1
ATOM 768 O O . SER A 1 99 ? -27.997 17.790 33.361 1.00 86.50 99 SER A O 1
AT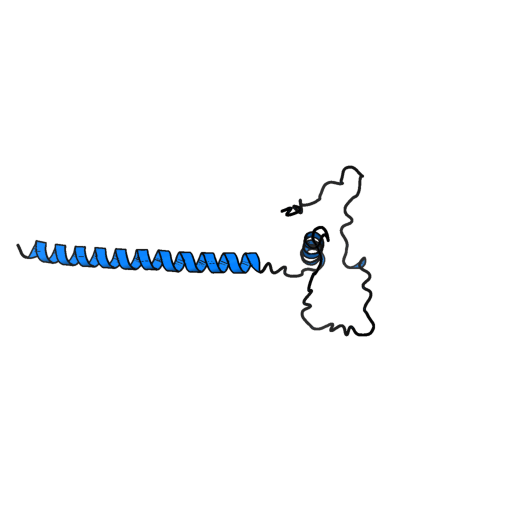OM 770 N N . VAL A 1 100 ? -27.082 18.238 31.375 1.00 89.44 100 VAL A N 1
ATOM 771 C CA . VAL A 1 100 ? -27.645 19.599 31.285 1.00 89.44 100 VAL A CA 1
ATOM 772 C C . VAL A 1 100 ? -29.168 19.584 31.110 1.00 89.44 100 VAL A C 1
ATOM 774 O O . VAL A 1 100 ? -29.855 20.454 31.650 1.00 89.44 100 VAL A O 1
ATOM 777 N N . GLN A 1 101 ? -29.719 18.625 30.362 1.00 88.94 101 GLN A N 1
ATOM 778 C CA . GLN A 1 101 ? -31.171 18.476 30.226 1.00 88.94 101 GLN A CA 1
ATOM 779 C C . GLN A 1 101 ? -31.832 18.062 31.540 1.00 88.94 101 GLN A C 1
ATOM 781 O O . GLN A 1 101 ? -32.910 18.564 31.859 1.00 88.94 101 GLN A O 1
ATOM 786 N N . GLU A 1 102 ? -31.192 17.187 32.309 1.00 89.31 102 GLU A N 1
ATOM 787 C CA . GLU A 1 102 ? -31.704 16.741 33.602 1.00 89.31 102 GLU A CA 1
ATOM 788 C C . GLU A 1 102 ? -31.744 17.888 34.622 1.00 89.31 102 GLU A C 1
ATOM 790 O O . GLU A 1 102 ? -32.777 18.123 35.254 1.00 89.31 102 GLU A O 1
ATOM 795 N N . LEU A 1 103 ? -30.685 18.704 34.677 1.00 88.12 103 LEU A N 1
ATOM 796 C CA . LEU A 1 103 ? -30.655 19.919 35.498 1.00 88.12 103 LEU A CA 1
ATOM 797 C C . LEU A 1 103 ? -31.735 20.931 35.091 1.00 88.12 103 LEU A C 1
ATOM 799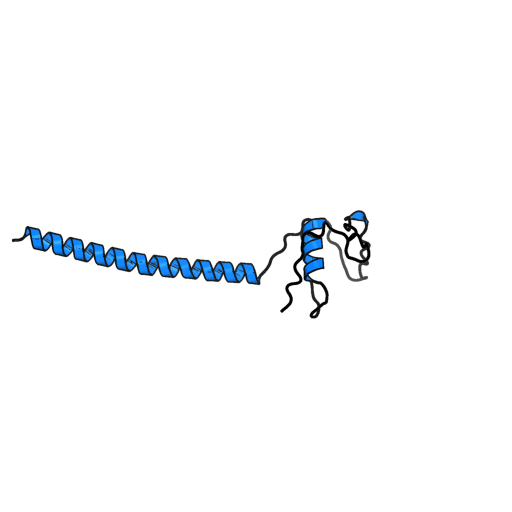 O O . LEU A 1 103 ? -32.365 21.539 35.956 1.00 88.12 103 LEU A O 1
ATOM 803 N N . LYS A 1 104 ? -31.994 21.095 33.786 1.00 88.44 104 LYS A N 1
ATOM 804 C CA . LYS A 1 104 ? -33.087 21.956 33.305 1.00 88.44 104 LYS A CA 1
ATOM 805 C C . LYS A 1 104 ? -34.455 21.461 33.770 1.00 88.44 104 LYS A C 1
ATOM 807 O O . LYS A 1 104 ? -35.235 22.274 34.254 1.00 88.44 104 LYS A O 1
ATOM 812 N N . LYS A 1 105 ? -34.727 20.155 33.671 1.00 89.25 105 LYS A N 1
ATOM 813 C CA . LYS A 1 105 ? -35.990 19.563 34.144 1.00 89.25 105 LYS A CA 1
ATOM 814 C C . LYS A 1 105 ? -36.182 19.760 35.646 1.00 89.25 105 LYS A C 1
ATOM 816 O O . LYS A 1 105 ? -37.268 20.143 36.069 1.00 89.25 105 LYS A O 1
ATOM 821 N N . MET A 1 106 ? -35.140 19.538 36.450 1.00 88.38 106 MET A N 1
ATOM 822 C CA . MET A 1 106 ? -35.207 19.775 37.898 1.00 88.38 106 MET A CA 1
ATOM 823 C C . MET A 1 106 ? -35.520 21.237 38.230 1.00 88.38 106 MET A C 1
ATOM 825 O O . MET A 1 106 ? -36.341 21.504 39.106 1.00 88.38 106 MET A O 1
ATOM 829 N N . LEU A 1 107 ? -34.899 22.179 37.516 1.00 86.88 107 LEU A N 1
ATOM 830 C CA . LEU A 1 107 ? -35.150 23.605 37.708 1.00 86.88 107 LEU A CA 1
ATOM 831 C C . LEU A 1 107 ? -36.600 23.972 37.353 1.00 86.88 107 LEU A C 1
ATOM 833 O O . LEU A 1 107 ? -37.252 24.698 38.096 1.00 86.88 107 LEU A O 1
ATOM 837 N N . GLU A 1 108 ? -37.128 23.426 36.259 1.00 88.06 108 GLU A N 1
ATOM 838 C CA . GLU A 1 108 ? -38.500 23.662 35.795 1.00 88.06 108 GLU A CA 1
ATOM 839 C C . GLU A 1 108 ? -39.542 23.178 36.820 1.00 88.06 108 GLU A C 1
ATOM 841 O O . GLU A 1 108 ? -40.463 23.917 37.164 1.00 88.06 108 GLU A O 1
ATOM 846 N N . VAL A 1 109 ? -39.336 21.993 37.408 1.00 85.50 109 VAL A N 1
ATOM 847 C CA . VAL A 1 109 ? -40.186 21.449 38.487 1.00 85.50 109 VAL A CA 1
ATOM 848 C C . VAL A 1 109 ? -40.170 22.343 39.732 1.00 85.50 109 VAL A C 1
ATOM 850 O O . VAL A 1 109 ? -41.212 22.570 40.354 1.00 85.50 109 VAL A O 1
ATOM 853 N N . LEU A 1 110 ? -39.001 22.885 40.085 1.00 80.50 110 LEU A N 1
ATOM 854 C CA . LEU A 1 110 ? -38.859 23.789 41.225 1.00 80.50 110 LEU A CA 1
ATOM 855 C C . LEU A 1 110 ? -39.579 25.125 40.988 1.00 80.50 110 LEU A C 1
ATOM 857 O O . LEU A 1 110 ? -40.115 25.707 41.923 1.00 80.50 110 LEU A O 1
ATOM 861 N N . THR A 1 111 ? -39.616 25.588 39.736 1.00 75.31 111 THR A N 1
ATOM 862 C CA . THR A 1 111 ? -40.227 26.871 39.353 1.00 75.31 111 THR A CA 1
ATOM 863 C C . THR A 1 111 ? -41.759 26.817 39.370 1.00 75.31 111 THR A C 1
ATOM 865 O O . THR A 1 111 ? -42.397 27.836 39.585 1.00 75.31 111 THR A O 1
ATOM 868 N N . ILE A 1 112 ? -42.355 25.637 39.167 1.00 72.31 112 ILE A N 1
ATOM 869 C CA . ILE A 1 112 ? -43.818 25.425 39.170 1.00 72.31 112 ILE A CA 1
ATOM 870 C C . ILE A 1 112 ? -44.364 25.229 40.601 1.00 72.31 112 ILE A C 1
ATOM 872 O O . ILE A 1 112 ? -45.573 25.256 40.820 1.00 72.31 112 ILE A O 1
ATOM 876 N N . SER A 1 113 ? -43.481 25.034 41.586 1.00 65.44 113 SER A N 1
ATOM 877 C CA . SER A 1 113 ? -43.845 24.771 42.987 1.00 65.44 113 SER A CA 1
ATOM 878 C C . SER A 1 113 ? -43.865 26.028 43.881 1.00 65.44 113 SER A C 1
ATOM 880 O O . SER A 1 113 ? -44.043 25.893 45.092 1.00 65.44 113 SER A O 1
ATOM 882 N N . PHE A 1 114 ? -43.698 27.224 43.304 1.00 49.16 114 PHE A N 1
ATOM 883 C CA . PHE A 1 114 ? -43.846 28.542 43.945 1.00 49.16 114 PHE A CA 1
ATOM 884 C C . PHE A 1 114 ? -44.908 29.366 43.213 1.00 49.16 114 PHE A C 1
ATOM 886 O O . PHE A 1 114 ? -45.590 30.162 43.896 1.00 49.16 114 PHE A O 1
#

Foldseek 3Di:
DDPPDPDVPPDQPPVRDPPPLDAPVNDDDDDDPPDDDDPPDDDDDDDDDDPPPCSVVVLVSCCPHVVDDDDDPVVVVVVVVVVVVVVVVVVVVVVVVVVVVVVVVVVVVVVVVD